Protein AF-A0A7C3K318-F1 (afdb_monomer_lite)

Sequence (137 aa):
MRRVFFVTFVFLILTNAIGCYPVLKEAVERPEEALRERRFFLPK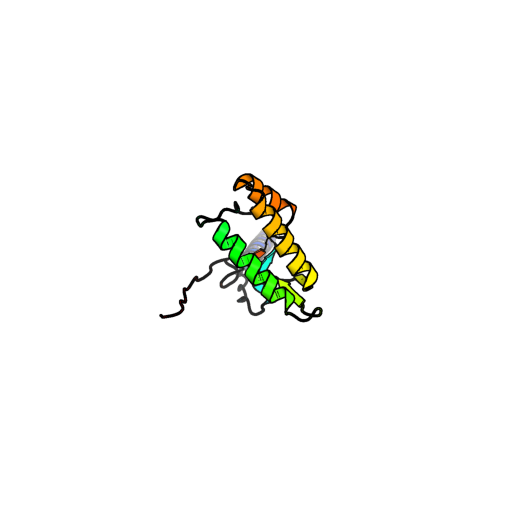FRDDMDTDSLILALRRNLEYLNRLNLQTVFRYGPHEFTLEQVRESQELFLSLLSKGLDSSQLSREVRKKFRVYRATGRGGEGKVLFTGYFEPV

pLDDT: mean 87.46, std 11.99, range [57.66, 98.56]

Radius of gyration: 24.26 Å; chains: 1; bounding box: 50×50×70 Å

Foldseek 3Di:
DVVVVVVVVVVVVVVVVVPPDPDQLDWPPDPLAQKDWDLPPDDQDDDPDDLVVVLVVLVVVLVVLVPDDQQDWDHHRNDIDTSVRVNVVSVVLSVLSVPPDDSNRSSVCCSVPHTDIQGLDTSSPSDHDDDDDDDDD

Structure (mmCIF, N/CA/C/O backbone):
data_AF-A0A7C3K318-F1
#
_entry.id   AF-A0A7C3K318-F1
#
loop_
_atom_site.group_PDB
_atom_site.id
_atom_site.type_symbol
_atom_site.label_atom_id
_atom_site.label_alt_id
_atom_site.label_comp_id
_atom_site.label_asym_id
_atom_site.label_entity_id
_atom_site.label_seq_id
_atom_site.pdbx_PDB_ins_code
_atom_site.Cartn_x
_atom_site.Cartn_y
_atom_site.Cartn_z
_atom_site.occupancy
_atom_site.B_iso_or_equiv
_atom_site.auth_seq_id
_atom_site.auth_comp_id
_atom_site.auth_asym_id
_atom_site.auth_atom_id
_atom_site.pdbx_PDB_model_num
ATOM 1 N N . MET A 1 1 ? 27.926 26.605 -56.419 1.00 59.53 1 MET A N 1
ATOM 2 C CA . MET A 1 1 ? 27.916 26.548 -54.936 1.00 59.53 1 MET A CA 1
ATOM 3 C C . MET A 1 1 ? 26.511 26.562 -54.325 1.00 59.53 1 MET A C 1
ATOM 5 O O . MET A 1 1 ? 26.191 25.642 -53.590 1.00 59.53 1 MET A O 1
ATOM 9 N N . ARG A 1 2 ? 25.627 27.512 -54.664 1.00 67.94 2 ARG A N 1
ATOM 10 C CA . ARG A 1 2 ? 24.292 27.669 -54.038 1.00 67.94 2 ARG A CA 1
ATOM 11 C C . ARG A 1 2 ? 23.311 26.486 -54.218 1.00 67.94 2 ARG A C 1
ATOM 13 O O . ARG A 1 2 ? 22.581 26.165 -53.290 1.00 67.94 2 ARG A O 1
ATOM 20 N N . ARG A 1 3 ? 23.334 25.792 -55.368 1.0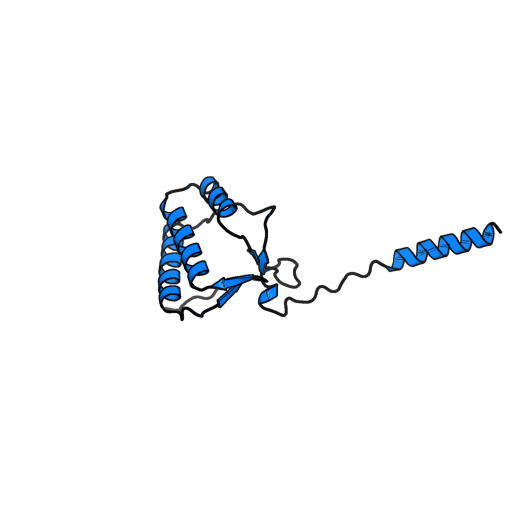0 68.50 3 ARG A N 1
ATOM 21 C CA . ARG A 1 3 ? 22.538 24.561 -55.600 1.00 68.50 3 ARG A CA 1
ATOM 22 C C . ARG A 1 3 ? 23.018 23.367 -54.772 1.00 68.50 3 ARG A C 1
ATOM 24 O O . ARG A 1 3 ? 22.192 22.615 -54.280 1.00 68.50 3 ARG A O 1
ATOM 31 N N . VAL A 1 4 ? 24.332 23.223 -54.597 1.00 71.06 4 VAL A N 1
ATOM 32 C CA . VAL A 1 4 ? 24.919 22.127 -53.809 1.00 71.06 4 VAL A CA 1
ATOM 33 C C . VAL A 1 4 ? 24.535 22.290 -52.340 1.00 71.06 4 VAL A C 1
ATOM 35 O O . VAL A 1 4 ? 24.003 21.359 -51.758 1.00 71.06 4 VAL A O 1
ATOM 38 N N . PHE A 1 5 ? 24.658 23.503 -51.790 1.00 72.19 5 PHE A N 1
ATOM 39 C CA . PHE A 1 5 ? 24.215 23.808 -50.424 1.00 72.19 5 PHE A CA 1
ATOM 40 C C . PHE A 1 5 ? 22.724 23.533 -50.191 1.00 72.19 5 PHE A C 1
ATOM 42 O O . PHE A 1 5 ? 22.359 23.001 -49.148 1.00 72.19 5 PHE A O 1
ATOM 49 N N . PHE A 1 6 ? 21.865 23.858 -51.162 1.00 76.38 6 PHE A N 1
ATOM 50 C CA . PHE A 1 6 ? 20.429 23.599 -51.054 1.00 76.38 6 PHE A CA 1
ATOM 51 C C . PHE A 1 6 ? 20.110 22.098 -51.042 1.00 76.38 6 PHE A C 1
ATOM 53 O O . PHE A 1 6 ? 19.318 21.646 -50.221 1.00 76.38 6 PHE A O 1
ATOM 60 N N . VAL A 1 7 ? 20.769 21.313 -51.900 1.00 78.81 7 VAL A N 1
ATOM 61 C CA . VAL A 1 7 ? 20.594 19.852 -51.941 1.00 78.81 7 VAL A CA 1
ATOM 62 C C . VAL A 1 7 ? 21.085 19.206 -50.644 1.00 78.81 7 VAL A C 1
ATOM 64 O O . VAL A 1 7 ? 20.375 18.381 -50.076 1.00 78.81 7 VAL A O 1
ATOM 67 N N . THR A 1 8 ? 22.241 19.627 -50.121 1.00 78.44 8 THR A N 1
ATOM 68 C CA . THR A 1 8 ? 22.761 19.118 -48.842 1.00 78.44 8 THR A CA 1
ATOM 69 C C . THR A 1 8 ? 21.835 19.461 -47.673 1.00 78.44 8 THR A C 1
ATOM 71 O O . THR A 1 8 ? 21.613 18.624 -46.802 1.00 78.44 8 THR A O 1
ATOM 74 N N . PHE A 1 9 ? 21.244 20.660 -47.668 1.00 79.31 9 PHE A N 1
ATOM 75 C CA . PHE A 1 9 ? 20.306 21.095 -46.630 1.00 79.31 9 PHE A CA 1
ATOM 76 C C . PHE A 1 9 ? 18.985 20.310 -46.663 1.00 79.31 9 PHE A C 1
ATOM 78 O O . PHE A 1 9 ? 18.505 19.865 -45.623 1.00 79.31 9 PHE A O 1
ATOM 85 N N . VAL A 1 10 ? 18.429 20.067 -47.854 1.00 81.44 10 VAL A N 1
ATOM 86 C CA . VAL A 1 10 ? 17.216 19.246 -48.025 1.00 81.44 10 VAL A CA 1
ATOM 87 C C . VAL A 1 10 ? 17.467 17.795 -47.600 1.00 81.44 10 VAL A C 1
ATOM 89 O O . VAL A 1 10 ? 16.625 17.200 -46.929 1.00 81.44 10 VAL A O 1
ATOM 92 N N . PHE A 1 11 ? 18.641 17.243 -47.917 1.00 78.12 11 PHE A N 1
ATOM 93 C CA . PHE A 1 11 ? 19.016 15.889 -47.506 1.00 78.12 11 PHE A CA 1
ATOM 94 C C . PHE A 1 11 ? 19.148 15.764 -45.977 1.00 78.12 11 PHE A C 1
ATOM 96 O O . PHE A 1 11 ? 18.666 14.795 -45.398 1.00 78.12 11 PHE A O 1
ATOM 103 N N . LEU A 1 12 ? 19.711 16.779 -45.310 1.00 75.00 12 LEU A N 1
ATOM 104 C CA . LEU A 1 12 ? 19.810 16.859 -43.845 1.00 75.00 12 LEU A CA 1
ATOM 105 C C . LEU A 1 12 ? 18.444 16.945 -43.143 1.00 75.00 12 LEU A C 1
ATOM 107 O O . LEU A 1 12 ? 18.278 16.403 -42.053 1.00 75.00 12 LEU A O 1
ATOM 111 N N . ILE A 1 13 ? 17.454 17.605 -43.748 1.00 74.50 13 ILE A N 1
ATOM 112 C CA . ILE A 1 13 ? 16.089 17.663 -43.201 1.00 74.50 13 ILE A CA 1
ATOM 113 C C . ILE A 1 13 ? 15.387 16.306 -43.352 1.00 74.50 13 ILE A C 1
ATOM 115 O O . ILE A 1 13 ? 14.741 15.838 -42.414 1.00 74.50 13 ILE A O 1
ATOM 119 N N . LEU A 1 14 ? 15.551 15.646 -44.502 1.00 69.00 14 LEU A N 1
ATOM 120 C CA . LEU A 1 14 ? 14.961 14.331 -44.770 1.00 69.00 14 LEU A CA 1
ATOM 121 C C . LEU A 1 14 ? 15.501 13.239 -43.837 1.00 69.00 14 LEU A C 1
ATOM 123 O O . LEU A 1 14 ? 14.725 12.401 -43.384 1.00 69.00 14 LEU A O 1
ATOM 127 N N . THR A 1 15 ? 16.790 13.262 -43.487 1.00 68.25 15 THR A N 1
ATOM 128 C CA . THR A 1 15 ? 17.367 12.279 -42.553 1.00 68.25 15 THR A CA 1
ATOM 129 C C . THR A 1 15 ? 16.884 12.464 -41.113 1.00 68.25 15 THR A C 1
ATOM 131 O O . THR A 1 15 ? 16.722 11.475 -40.402 1.00 68.25 15 THR A O 1
ATOM 134 N N . ASN A 1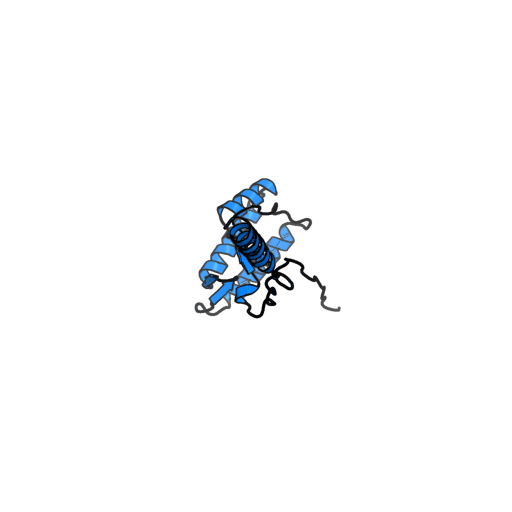 16 ? 16.570 13.694 -40.688 1.00 61.06 16 ASN A N 1
ATOM 135 C CA . ASN A 1 16 ? 16.005 13.959 -39.358 1.00 61.06 16 ASN A CA 1
ATOM 136 C C . ASN A 1 16 ? 14.525 13.541 -39.235 1.00 61.06 16 ASN A C 1
ATOM 138 O O . ASN A 1 16 ? 14.061 13.260 -38.132 1.00 61.06 16 ASN A O 1
ATOM 142 N N . ALA A 1 17 ? 13.786 13.441 -40.345 1.00 61.19 17 ALA A N 1
ATOM 143 C CA . ALA A 1 17 ? 12.376 13.040 -40.340 1.00 61.19 17 ALA A CA 1
ATOM 144 C C . ALA A 1 17 ? 12.152 11.516 -40.217 1.00 61.19 17 ALA A C 1
ATOM 146 O O . ALA A 1 17 ? 11.052 11.086 -39.878 1.00 61.19 17 ALA A O 1
ATOM 147 N N . ILE A 1 18 ? 13.181 10.691 -40.454 1.00 62.81 18 ILE A N 1
ATOM 148 C CA . ILE A 1 18 ? 13.085 9.215 -40.415 1.00 62.81 18 ILE A CA 1
ATOM 149 C C . ILE A 1 18 ? 13.297 8.663 -38.983 1.00 62.81 18 ILE A C 1
ATOM 151 O O . ILE A 1 18 ? 13.051 7.491 -38.714 1.00 62.81 18 ILE A O 1
ATOM 155 N N . GLY A 1 19 ? 13.691 9.512 -38.025 1.00 57.66 19 GLY A N 1
ATOM 156 C CA . GLY A 1 19 ? 13.996 9.118 -36.642 1.00 57.66 19 GLY A CA 1
ATOM 157 C C . GLY A 1 19 ? 12.794 8.843 -35.727 1.00 57.66 19 GLY A C 1
ATOM 158 O O . GLY A 1 19 ? 12.991 8.408 -34.596 1.00 57.66 19 GLY A O 1
ATOM 159 N N . CYS A 1 20 ? 11.556 9.061 -36.178 1.00 62.88 20 CYS A N 1
ATOM 160 C CA . CYS A 1 20 ? 10.352 8.765 -35.392 1.00 62.88 20 CYS A CA 1
ATOM 161 C C . CYS A 1 20 ? 9.830 7.349 -35.679 1.00 62.88 20 CYS A C 1
ATOM 163 O O . CYS A 1 20 ? 8.731 7.176 -36.201 1.00 62.88 20 CYS A O 1
ATOM 165 N N . TYR A 1 21 ? 10.603 6.322 -35.322 1.00 63.53 21 TYR A N 1
ATOM 166 C CA . TYR A 1 21 ? 10.041 4.977 -35.185 1.00 63.53 21 TYR A CA 1
ATOM 167 C C . TYR A 1 21 ? 9.419 4.830 -33.789 1.00 63.53 21 TYR A C 1
ATOM 169 O O . TYR A 1 21 ? 10.093 5.119 -32.796 1.00 63.53 21 TYR A O 1
ATOM 177 N N . PRO A 1 22 ? 8.147 4.400 -33.665 1.00 62.56 22 PRO A N 1
ATOM 178 C CA . PRO A 1 22 ? 7.571 4.117 -32.362 1.00 62.56 22 PRO A CA 1
ATOM 179 C C . PRO A 1 22 ? 8.346 2.957 -31.735 1.00 62.56 22 PRO A C 1
ATOM 181 O O . PRO A 1 22 ? 8.385 1.857 -32.283 1.00 62.56 22 PRO A O 1
ATOM 184 N N . VAL A 1 23 ? 8.974 3.215 -30.587 1.00 65.19 23 VAL A N 1
ATOM 185 C CA . VAL A 1 23 ? 9.578 2.172 -29.752 1.00 65.19 23 VAL A CA 1
ATOM 186 C C . VAL A 1 23 ? 8.506 1.120 -29.480 1.00 65.19 23 VAL A C 1
ATOM 188 O O . VAL A 1 23 ? 7.465 1.436 -28.893 1.00 65.19 23 VAL A O 1
ATOM 191 N N . LEU A 1 24 ? 8.746 -0.117 -29.929 1.00 59.19 24 LEU A N 1
ATOM 192 C CA . LEU A 1 24 ? 7.929 -1.263 -29.546 1.00 59.19 24 LEU A CA 1
ATOM 193 C C . LEU A 1 24 ? 7.959 -1.326 -28.015 1.00 59.19 24 LEU A C 1
ATOM 195 O O . LEU A 1 24 ? 9.017 -1.524 -27.422 1.00 59.19 24 LEU A O 1
ATOM 199 N N . LYS A 1 25 ? 6.820 -1.088 -27.360 1.00 58.47 25 LYS A N 1
ATOM 200 C CA . LYS A 1 25 ? 6.728 -1.280 -25.913 1.00 58.47 25 LYS A CA 1
ATOM 201 C C . LYS A 1 25 ? 6.716 -2.780 -25.665 1.00 58.47 25 LYS A C 1
ATOM 203 O O . LYS A 1 25 ? 5.709 -3.427 -25.952 1.00 58.47 25 LYS A O 1
ATOM 208 N N . GLU A 1 26 ? 7.828 -3.311 -25.167 1.00 60.97 26 GLU A N 1
ATOM 209 C CA . GLU A 1 26 ? 7.880 -4.678 -24.652 1.00 60.97 26 GLU A CA 1
ATOM 210 C C . GLU A 1 26 ? 6.729 -4.902 -23.667 1.00 60.97 26 GLU A C 1
ATOM 212 O O . GLU A 1 26 ? 6.343 -4.017 -22.888 1.00 60.97 26 GLU A O 1
ATOM 217 N N . ALA A 1 27 ? 6.124 -6.085 -23.761 1.00 64.00 27 ALA A N 1
ATOM 218 C CA . ALA A 1 27 ? 5.181 -6.528 -22.755 1.00 64.00 27 ALA A CA 1
ATOM 219 C C . ALA A 1 27 ? 5.912 -6.606 -21.407 1.00 64.00 27 ALA A C 1
ATOM 221 O O . ALA A 1 27 ? 7.112 -6.825 -21.359 1.00 64.00 27 ALA A O 1
ATOM 222 N N . VAL A 1 28 ? 5.188 -6.407 -20.308 1.00 63.81 28 VAL A N 1
ATOM 223 C CA . VAL A 1 28 ? 5.726 -6.666 -18.967 1.00 63.81 28 VAL A CA 1
ATOM 224 C C . VAL A 1 28 ? 6.019 -8.163 -18.897 1.00 63.81 28 VAL A C 1
ATOM 226 O O . VAL A 1 28 ? 5.081 -8.952 -18.791 1.00 63.81 28 VAL A O 1
ATOM 229 N N . GLU A 1 29 ? 7.285 -8.553 -19.017 1.00 69.44 29 GLU A N 1
ATOM 230 C CA . GLU A 1 29 ? 7.677 -9.970 -19.015 1.00 69.44 29 GLU A CA 1
ATOM 231 C C . GLU A 1 29 ? 8.019 -10.450 -17.605 1.00 69.44 29 GLU A C 1
ATOM 233 O O . GLU A 1 29 ? 7.885 -11.633 -17.288 1.00 69.44 29 GLU A O 1
ATOM 238 N N . ARG A 1 30 ? 8.422 -9.522 -16.730 1.00 75.12 30 ARG A N 1
ATOM 239 C CA . ARG A 1 30 ? 8.954 -9.834 -15.404 1.00 75.12 30 ARG A CA 1
ATOM 240 C C . ARG A 1 30 ? 8.102 -9.257 -14.269 1.00 75.12 30 ARG A C 1
ATOM 242 O O . ARG A 1 30 ? 7.598 -8.138 -14.391 1.00 75.12 30 ARG A O 1
ATOM 249 N N . PRO A 1 31 ? 7.992 -9.944 -13.114 1.00 74.56 31 PRO A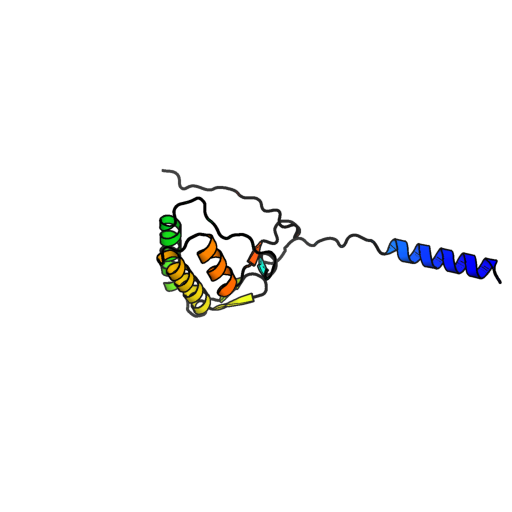 N 1
ATOM 250 C CA . PRO A 1 31 ? 7.285 -9.417 -11.941 1.00 74.56 31 PRO A CA 1
ATOM 251 C C . PRO A 1 31 ? 7.797 -8.041 -11.482 1.00 74.56 31 PRO A C 1
ATOM 253 O O . PRO A 1 31 ? 7.009 -7.187 -11.074 1.00 74.56 31 PRO A O 1
ATOM 256 N N . GLU A 1 32 ? 9.104 -7.795 -11.625 1.00 80.19 32 GLU A N 1
ATOM 257 C CA . GLU A 1 32 ? 9.768 -6.510 -11.343 1.00 80.19 32 GLU A CA 1
ATOM 258 C C . GLU A 1 32 ? 9.168 -5.324 -12.118 1.00 80.19 32 GLU A C 1
ATOM 260 O O . GLU A 1 32 ? 9.249 -4.171 -11.697 1.00 80.19 32 GLU A O 1
ATOM 265 N N . GLU A 1 33 ? 8.586 -5.586 -13.283 1.00 83.81 33 GLU A N 1
ATOM 266 C CA . GLU A 1 33 ? 8.073 -4.567 -14.195 1.00 83.81 33 GLU A CA 1
ATOM 267 C C . GLU A 1 33 ? 6.566 -4.343 -14.017 1.00 83.81 33 GLU A C 1
ATOM 269 O O . GLU A 1 33 ? 5.999 -3.407 -14.592 1.00 83.81 33 GLU A O 1
ATOM 274 N N . ALA A 1 34 ? 5.901 -5.171 -13.202 1.00 87.12 34 ALA A N 1
ATOM 275 C CA . ALA A 1 34 ? 4.459 -5.115 -12.979 1.00 87.12 34 ALA A CA 1
ATOM 276 C C . ALA A 1 34 ? 4.024 -3.855 -12.214 1.00 87.12 34 ALA A C 1
ATOM 278 O O . ALA A 1 34 ? 2.897 -3.379 -12.375 1.00 87.12 34 ALA A O 1
ATOM 279 N N . LEU A 1 35 ? 4.919 -3.284 -11.404 1.00 91.88 35 LEU A N 1
ATOM 280 C CA . LEU A 1 35 ? 4.663 -2.100 -10.591 1.00 91.88 35 LEU A CA 1
ATOM 281 C C . LEU A 1 35 ? 5.715 -1.021 -10.852 1.00 91.88 35 LEU A C 1
ATOM 283 O O . LEU A 1 35 ? 6.912 -1.283 -10.895 1.00 91.88 35 LEU A O 1
ATOM 287 N N . ARG A 1 36 ? 5.268 0.232 -10.961 1.00 91.81 36 ARG A N 1
ATOM 288 C CA . ARG A 1 36 ? 6.147 1.410 -11.007 1.00 91.81 36 ARG A CA 1
ATOM 289 C C . ARG A 1 36 ? 5.798 2.368 -9.883 1.00 91.81 36 ARG A C 1
ATOM 291 O O . ARG A 1 36 ? 4.632 2.737 -9.731 1.00 91.81 36 ARG A O 1
ATOM 298 N N . GLU A 1 37 ? 6.802 2.797 -9.125 1.00 94.75 37 GLU A N 1
ATOM 299 C CA . GLU A 1 37 ? 6.612 3.810 -8.085 1.00 94.75 37 GLU A CA 1
ATOM 300 C C . GLU A 1 37 ? 6.107 5.124 -8.708 1.00 94.75 37 GLU A C 1
ATOM 302 O O . GLU A 1 37 ? 6.563 5.573 -9.765 1.00 94.75 37 GLU A O 1
ATOM 307 N N . ARG A 1 38 ? 5.140 5.753 -8.045 1.00 94.38 38 ARG A N 1
ATOM 308 C CA . ARG A 1 38 ? 4.607 7.073 -8.360 1.00 94.38 38 ARG A CA 1
ATOM 309 C C . ARG A 1 38 ? 4.846 7.990 -7.171 1.00 94.38 38 ARG A C 1
ATOM 311 O O . ARG A 1 38 ? 4.470 7.678 -6.048 1.00 94.38 38 ARG A O 1
ATOM 318 N N . ARG A 1 39 ? 5.436 9.151 -7.448 1.00 92.62 39 ARG A N 1
ATOM 319 C CA . ARG A 1 39 ? 5.677 10.211 -6.453 1.00 92.62 39 ARG A CA 1
ATOM 320 C C . ARG A 1 39 ? 4.789 11.436 -6.651 1.00 92.62 39 ARG A C 1
ATOM 322 O O . ARG A 1 39 ? 4.521 12.165 -5.707 1.00 92.62 39 ARG A O 1
ATOM 329 N N . PHE A 1 40 ? 4.311 11.642 -7.875 1.00 91.75 40 PHE A N 1
ATOM 330 C CA . PHE A 1 40 ? 3.535 12.811 -8.279 1.00 91.75 40 PHE A CA 1
ATOM 331 C C . PHE A 1 40 ? 2.210 12.388 -8.906 1.00 91.75 40 PHE A C 1
ATOM 333 O O . PHE A 1 40 ? 2.076 11.250 -9.361 1.00 91.75 40 PHE A O 1
ATOM 340 N N . PHE A 1 41 ? 1.254 13.321 -8.942 1.00 89.81 41 PHE A N 1
ATOM 341 C CA . PHE A 1 41 ? -0.086 13.114 -9.509 1.00 89.81 41 PHE A CA 1
ATOM 342 C C . PHE A 1 41 ? -0.782 11.873 -8.935 1.00 89.81 41 PHE A C 1
ATOM 344 O O . PHE A 1 41 ? -1.379 11.070 -9.650 1.00 89.81 41 PHE A O 1
ATOM 351 N N . LEU A 1 42 ? -0.656 11.703 -7.618 1.00 92.81 42 LEU A N 1
ATOM 352 C CA . LEU A 1 42 ? -1.270 10.598 -6.898 1.00 92.81 42 LEU A CA 1
ATOM 353 C C . LEU A 1 42 ? -2.793 10.772 -6.851 1.00 92.81 42 LEU A C 1
ATOM 355 O O . LEU A 1 42 ? -3.267 11.904 -6.683 1.00 92.81 42 LEU A O 1
ATOM 359 N N . PRO A 1 43 ? -3.566 9.675 -6.944 1.00 91.19 43 PRO A N 1
ATOM 360 C CA . PRO A 1 43 ? -5.015 9.747 -6.832 1.00 91.19 43 PRO A CA 1
ATOM 361 C C . PRO A 1 43 ? -5.434 10.233 -5.437 1.00 91.19 43 PRO A C 1
ATOM 363 O O . PRO A 1 43 ? -4.622 10.385 -4.512 1.00 91.19 43 PRO A O 1
ATOM 366 N N . LYS A 1 44 ? -6.727 10.512 -5.277 1.00 90.69 44 LYS A N 1
ATOM 367 C CA . LYS A 1 44 ? -7.329 10.579 -3.943 1.00 90.69 44 LYS A CA 1
ATOM 368 C C . LYS A 1 44 ? -7.503 9.143 -3.448 1.00 90.69 44 LYS A C 1
ATOM 370 O O . LYS A 1 44 ? -7.985 8.305 -4.202 1.00 90.69 44 LYS A O 1
ATOM 375 N N . PHE A 1 45 ? -7.097 8.876 -2.215 1.00 92.00 45 PHE A N 1
ATOM 376 C CA . PHE A 1 45 ? -7.267 7.574 -1.582 1.00 92.00 45 PHE A CA 1
ATOM 377 C C . PHE A 1 45 ? -8.605 7.579 -0.851 1.00 92.00 45 PHE A C 1
ATOM 379 O O . PHE A 1 45 ? -8.756 8.231 0.183 1.00 92.00 45 PHE A O 1
ATOM 386 N N . ARG A 1 46 ? -9.587 6.913 -1.452 1.00 88.94 46 ARG A N 1
ATOM 387 C CA . ARG A 1 46 ? -10.936 6.737 -0.928 1.00 88.94 46 ARG A CA 1
ATOM 388 C C . ARG A 1 46 ? -11.441 5.373 -1.379 1.00 88.94 46 ARG A C 1
ATOM 390 O O . ARG A 1 46 ? -11.206 5.001 -2.524 1.00 88.94 46 ARG A O 1
ATOM 397 N N . ASP A 1 47 ? -12.144 4.713 -0.477 1.00 85.06 47 ASP A N 1
ATOM 398 C CA . ASP A 1 47 ? -12.920 3.508 -0.735 1.00 85.06 47 ASP A CA 1
ATOM 399 C C . ASP A 1 47 ? -14.415 3.869 -0.693 1.00 85.06 47 ASP A C 1
ATOM 401 O O . ASP A 1 47 ? -14.803 4.844 -0.030 1.00 85.06 47 ASP A O 1
ATOM 405 N N . ASP A 1 48 ? -15.234 3.168 -1.465 1.00 88.56 48 ASP A N 1
ATOM 406 C CA . ASP A 1 48 ? -16.692 3.271 -1.432 1.00 88.56 48 ASP A CA 1
ATOM 407 C C . ASP A 1 48 ? -17.343 2.208 -0.531 1.00 88.56 48 ASP A C 1
ATOM 409 O O . ASP A 1 48 ? -18.517 2.360 -0.189 1.00 88.56 48 ASP A O 1
ATOM 413 N N . MET A 1 49 ? -16.581 1.206 -0.080 1.00 89.06 49 MET A N 1
ATOM 414 C CA . MET A 1 49 ? -16.976 0.243 0.950 1.00 89.06 49 MET A CA 1
ATOM 415 C C . MET A 1 49 ? -16.756 0.770 2.379 1.00 89.06 49 MET A C 1
ATOM 417 O O . MET A 1 49 ? -16.151 1.822 2.608 1.00 89.06 49 MET A O 1
ATOM 421 N N . ASP A 1 50 ? -17.265 0.030 3.369 1.00 89.50 50 ASP A N 1
ATOM 422 C CA . ASP A 1 50 ? -17.038 0.325 4.780 1.00 89.50 50 ASP A CA 1
ATOM 423 C C . ASP A 1 50 ? -15.576 0.075 5.189 1.00 89.50 50 ASP A C 1
ATOM 425 O O . ASP A 1 50 ? -14.933 -0.893 4.776 1.00 89.50 50 ASP A O 1
ATOM 429 N N . THR A 1 51 ? -15.049 0.947 6.049 1.00 91.69 51 THR A N 1
ATOM 430 C CA . THR A 1 51 ? -13.669 0.852 6.544 1.00 91.69 51 THR A CA 1
ATOM 431 C C . THR A 1 51 ? -13.418 -0.425 7.357 1.00 91.69 51 THR A C 1
ATOM 433 O O . THR A 1 51 ? -12.284 -0.910 7.393 1.00 91.69 51 THR A O 1
ATOM 436 N N . ASP A 1 52 ? -14.446 -0.983 8.002 1.00 93.56 52 ASP A N 1
ATOM 437 C CA . ASP A 1 52 ? -14.313 -2.147 8.883 1.00 93.56 52 ASP A CA 1
ATOM 438 C C . ASP A 1 52 ? -13.920 -3.406 8.099 1.00 93.56 52 ASP A C 1
ATOM 440 O O . ASP A 1 52 ? -13.066 -4.178 8.548 1.00 93.56 52 ASP A O 1
ATOM 444 N N . SER A 1 53 ? -14.451 -3.572 6.886 1.00 93.94 53 SER A N 1
ATOM 445 C CA . SER A 1 53 ? -14.085 -4.644 5.960 1.00 93.94 53 SER A CA 1
ATOM 446 C C . SER A 1 53 ? -12.598 -4.590 5.575 1.00 93.94 53 SER A C 1
ATOM 448 O O . SER A 1 53 ? -11.902 -5.611 5.622 1.00 93.94 53 SER A O 1
ATOM 450 N N . LEU A 1 54 ? -12.065 -3.395 5.292 1.00 94.44 54 LEU A N 1
ATOM 451 C CA . LEU A 1 54 ? -10.647 -3.188 4.987 1.00 94.44 54 LEU A CA 1
ATOM 452 C C . LEU A 1 54 ? -9.761 -3.427 6.218 1.00 94.44 54 LEU A C 1
ATOM 454 O O . LEU A 1 54 ? -8.702 -4.052 6.112 1.00 94.44 54 LEU A O 1
ATOM 458 N N . ILE A 1 55 ? -10.199 -2.985 7.399 1.00 96.31 55 ILE A N 1
ATOM 459 C CA . ILE A 1 55 ? -9.526 -3.273 8.672 1.00 96.31 55 ILE A CA 1
ATOM 460 C C . ILE A 1 55 ? -9.448 -4.787 8.910 1.00 96.31 55 ILE A C 1
ATOM 462 O O . ILE A 1 55 ? -8.386 -5.297 9.277 1.00 96.31 55 ILE A O 1
ATOM 466 N N . LEU A 1 56 ? -10.539 -5.520 8.676 1.00 96.62 56 LEU A N 1
ATOM 467 C CA . LEU A 1 56 ? -10.572 -6.975 8.809 1.00 96.62 56 LEU A CA 1
ATOM 468 C C . LEU A 1 56 ? -9.606 -7.653 7.827 1.00 96.62 56 LEU A C 1
ATOM 470 O O . LEU A 1 56 ? -8.857 -8.548 8.228 1.00 96.62 56 LEU A O 1
ATOM 474 N N . ALA A 1 57 ? -9.578 -7.209 6.568 1.00 96.19 57 ALA A N 1
ATOM 475 C CA . ALA A 1 57 ? -8.647 -7.717 5.563 1.00 96.19 57 ALA A CA 1
ATOM 476 C C . ALA A 1 57 ? -7.180 -7.501 5.977 1.00 96.19 57 ALA A C 1
ATOM 478 O O . ALA A 1 57 ? -6.373 -8.428 5.883 1.00 96.19 57 ALA A O 1
ATOM 479 N N . LEU A 1 58 ? -6.838 -6.320 6.506 1.00 97.19 58 LEU A N 1
ATOM 480 C CA . LEU A 1 58 ? -5.491 -6.025 7.008 1.00 97.19 58 LEU A CA 1
ATOM 481 C C . LEU A 1 58 ? -5.101 -6.907 8.196 1.00 97.19 58 LEU A C 1
ATOM 483 O O . LEU A 1 58 ? -3.984 -7.415 8.228 1.00 97.19 58 LEU A O 1
ATOM 487 N N . ARG A 1 59 ? -6.008 -7.140 9.154 1.00 98.31 59 ARG A N 1
ATOM 488 C CA . ARG A 1 59 ? -5.736 -8.022 10.305 1.00 98.31 59 ARG A CA 1
ATOM 489 C C . ARG A 1 59 ? -5.451 -9.457 9.866 1.00 98.31 59 ARG A C 1
ATOM 491 O O . ARG A 1 59 ? -4.463 -10.038 10.305 1.00 98.31 59 ARG A O 1
ATOM 498 N N . ARG A 1 60 ? -6.256 -9.996 8.945 1.00 98.31 60 ARG A N 1
ATOM 499 C CA . ARG A 1 60 ? -6.027 -11.329 8.357 1.00 98.31 60 ARG A CA 1
ATOM 500 C C . ARG A 1 60 ? -4.702 -11.401 7.599 1.00 98.31 60 ARG A C 1
ATOM 502 O O . ARG A 1 60 ? -3.999 -12.405 7.681 1.00 98.31 60 ARG A O 1
ATOM 509 N N . ASN A 1 61 ? -4.335 -10.334 6.888 1.00 98.00 61 ASN A N 1
ATOM 510 C CA . ASN A 1 61 ? -3.056 -10.280 6.188 1.00 98.00 61 ASN A CA 1
ATOM 511 C C . ASN A 1 61 ? -1.872 -10.248 7.168 1.00 98.00 61 ASN A C 1
ATOM 513 O O . ASN A 1 61 ? -0.903 -10.974 6.975 1.00 98.00 61 ASN A O 1
ATOM 517 N N . LEU A 1 62 ? -1.977 -9.504 8.273 1.00 98.50 62 LEU A N 1
ATOM 518 C CA . LEU A 1 62 ? -0.974 -9.525 9.342 1.00 98.50 62 LEU A CA 1
ATOM 519 C C . LEU A 1 62 ? -0.825 -10.919 9.968 1.00 98.50 62 LEU A C 1
ATOM 521 O O . LEU A 1 62 ? 0.298 -11.363 10.190 1.00 98.50 62 LEU A O 1
ATOM 525 N N . GLU A 1 63 ? -1.922 -11.649 10.197 1.00 98.50 63 GLU A N 1
ATOM 526 C CA . GLU A 1 63 ? -1.855 -13.047 10.652 1.00 98.50 63 GLU A CA 1
ATOM 527 C C . GLU A 1 63 ? -1.103 -13.948 9.668 1.00 98.50 63 GLU A C 1
ATOM 529 O O . GLU A 1 63 ? -0.313 -14.790 10.093 1.00 98.50 63 GLU A O 1
ATOM 534 N N . TYR A 1 64 ? -1.329 -13.773 8.364 1.00 98.06 64 TYR A N 1
ATOM 535 C CA . TYR A 1 64 ? -0.583 -14.481 7.327 1.00 98.06 64 TYR A CA 1
ATOM 536 C C . TYR A 1 64 ? 0.907 -14.124 7.365 1.00 98.06 64 TYR A C 1
ATOM 538 O O . TYR A 1 64 ? 1.744 -15.023 7.447 1.00 98.06 64 TYR A O 1
ATOM 546 N N . LEU A 1 65 ? 1.246 -12.831 7.383 1.00 97.94 65 LEU A N 1
ATOM 547 C CA . LEU A 1 65 ? 2.633 -12.364 7.437 1.00 97.94 65 LEU A CA 1
ATOM 548 C C . LEU A 1 65 ? 3.369 -12.885 8.680 1.00 97.94 65 LEU A C 1
ATOM 550 O O . LEU A 1 65 ? 4.542 -13.237 8.593 1.00 97.94 65 LEU A O 1
ATOM 554 N N . ASN A 1 66 ? 2.681 -13.006 9.818 1.00 97.25 66 ASN A N 1
ATOM 555 C CA . ASN A 1 66 ? 3.245 -13.546 11.058 1.00 97.25 66 ASN A CA 1
ATOM 556 C C . ASN A 1 66 ? 3.640 -15.029 10.971 1.00 97.25 66 ASN A C 1
ATOM 558 O O . ASN A 1 66 ? 4.412 -15.495 11.806 1.00 97.25 66 ASN A O 1
ATOM 562 N N . ARG A 1 67 ? 3.121 -15.774 9.988 1.00 97.75 67 ARG A N 1
ATOM 563 C CA . ARG A 1 67 ? 3.437 -17.197 9.769 1.00 97.75 67 ARG A CA 1
ATOM 564 C C . ARG A 1 67 ? 4.581 -17.409 8.776 1.00 97.75 67 ARG A C 1
ATOM 566 O O . ARG A 1 67 ? 5.032 -18.539 8.609 1.00 97.75 67 ARG A O 1
ATOM 573 N N . LEU A 1 68 ? 5.024 -16.357 8.088 1.00 97.94 68 LEU A N 1
ATOM 574 C CA . LEU A 1 68 ? 6.078 -16.453 7.083 1.00 97.94 68 LEU A CA 1
ATOM 575 C C . LEU A 1 68 ? 7.469 -16.538 7.717 1.00 97.94 68 LEU A C 1
ATOM 577 O O . LEU A 1 68 ? 7.704 -16.107 8.844 1.00 97.94 68 LEU A O 1
ATOM 581 N N . ASN A 1 69 ? 8.421 -17.070 6.950 1.00 96.69 69 ASN A N 1
ATOM 582 C CA . ASN A 1 69 ? 9.829 -17.087 7.334 1.00 96.69 69 ASN A CA 1
ATOM 583 C C . ASN A 1 69 ? 10.378 -15.647 7.378 1.00 96.69 69 ASN A C 1
ATOM 585 O O . ASN A 1 69 ? 10.140 -14.879 6.448 1.00 96.69 69 ASN A O 1
ATOM 589 N N . LEU A 1 70 ? 11.159 -15.293 8.404 1.00 94.56 70 LEU A N 1
ATOM 590 C CA . LEU A 1 70 ? 11.783 -13.967 8.548 1.00 94.56 70 LEU A CA 1
ATOM 591 C C . LEU A 1 70 ? 12.663 -13.559 7.354 1.00 94.56 70 LEU A C 1
ATOM 593 O O . LEU A 1 70 ? 12.791 -12.374 7.068 1.00 94.56 70 LEU A O 1
ATOM 597 N N . GLN A 1 71 ? 13.225 -14.528 6.629 1.00 96.06 71 GLN A N 1
ATOM 598 C CA . GLN A 1 71 ? 14.030 -14.307 5.421 1.00 96.06 71 GLN A CA 1
ATOM 599 C C . GLN A 1 71 ? 13.176 -14.068 4.160 1.00 96.06 71 GLN A C 1
ATOM 601 O O . GLN A 1 71 ? 13.717 -13.935 3.065 1.00 96.06 71 GLN A O 1
ATOM 606 N N . THR A 1 72 ? 11.843 -14.038 4.278 1.00 97.56 72 THR A N 1
ATOM 607 C CA . THR A 1 72 ? 10.953 -13.773 3.140 1.00 97.56 72 THR A CA 1
ATOM 608 C C . THR A 1 72 ? 11.162 -12.349 2.635 1.00 97.56 72 THR A C 1
ATOM 610 O O . THR A 1 72 ? 11.069 -11.383 3.397 1.00 97.56 72 THR A O 1
ATOM 613 N N . VAL A 1 73 ? 11.395 -12.227 1.328 1.00 96.38 73 VAL A N 1
ATOM 614 C CA . VAL A 1 73 ? 11.549 -10.952 0.624 1.00 96.38 73 VAL A CA 1
ATOM 615 C C . VAL A 1 73 ? 10.339 -10.725 -0.272 1.00 96.38 73 VAL A C 1
ATOM 617 O O . VAL A 1 73 ? 9.942 -11.598 -1.042 1.00 96.38 73 VAL A O 1
ATOM 620 N N . PHE A 1 74 ? 9.766 -9.529 -0.183 1.00 95.12 74 PHE A N 1
ATOM 621 C CA . PHE A 1 74 ? 8.684 -9.068 -1.041 1.00 95.12 74 PHE A CA 1
ATOM 622 C C . PHE A 1 74 ? 9.238 -8.135 -2.102 1.00 95.12 74 PHE A C 1
ATOM 624 O O . PHE A 1 74 ? 9.994 -7.215 -1.797 1.00 95.12 74 PHE A O 1
ATOM 631 N N . ARG A 1 75 ? 8.815 -8.333 -3.347 1.00 94.19 75 ARG A N 1
ATOM 632 C CA . ARG A 1 75 ? 9.248 -7.509 -4.468 1.00 94.19 75 ARG A CA 1
ATOM 633 C C . ARG A 1 75 ? 8.081 -6.689 -5.000 1.00 94.19 75 ARG A C 1
ATOM 635 O O . ARG A 1 75 ? 7.103 -7.238 -5.502 1.00 94.19 75 ARG A O 1
ATOM 642 N N . TYR A 1 76 ? 8.192 -5.368 -4.892 1.00 93.50 76 TYR A N 1
ATOM 643 C CA . TYR A 1 76 ? 7.210 -4.416 -5.403 1.00 93.50 76 TYR A CA 1
ATOM 644 C C . TYR A 1 76 ? 7.850 -3.563 -6.492 1.00 93.50 76 TYR A C 1
ATOM 646 O O . TYR A 1 76 ? 8.479 -2.531 -6.237 1.00 93.50 76 TYR A O 1
ATOM 654 N N . GLY A 1 77 ? 7.683 -4.010 -7.733 1.00 91.38 77 GLY A N 1
ATOM 655 C CA . GLY A 1 77 ? 8.337 -3.384 -8.871 1.00 91.38 77 GLY A CA 1
ATOM 656 C C . GLY A 1 77 ? 9.859 -3.571 -8.785 1.00 91.38 77 GLY A C 1
ATOM 657 O O . GLY A 1 77 ? 10.307 -4.684 -8.512 1.00 91.38 77 GLY A O 1
ATOM 658 N N . PRO A 1 78 ? 10.667 -2.506 -8.938 1.00 91.19 78 PRO A N 1
ATOM 659 C CA . PRO A 1 78 ? 12.124 -2.602 -8.846 1.00 91.19 78 PRO A CA 1
ATOM 660 C C . PRO A 1 78 ? 12.653 -2.667 -7.402 1.00 91.19 78 PRO A C 1
ATOM 662 O O . PRO A 1 78 ? 13.864 -2.723 -7.208 1.00 91.19 78 PRO A O 1
ATOM 665 N N . HIS A 1 79 ? 11.783 -2.587 -6.389 1.00 94.81 79 HIS A N 1
ATOM 666 C CA . HIS A 1 79 ? 12.189 -2.516 -4.986 1.00 94.81 79 HIS A CA 1
ATOM 667 C C . HIS A 1 79 ? 11.902 -3.820 -4.248 1.00 94.81 79 HIS A C 1
ATOM 669 O O . HIS A 1 79 ? 10.853 -4.441 -4.436 1.00 94.81 79 HIS A O 1
ATOM 675 N N . GLU A 1 80 ? 12.813 -4.180 -3.352 1.00 95.88 80 GLU A N 1
ATOM 676 C CA . GLU A 1 80 ? 12.675 -5.303 -2.434 1.00 95.88 80 GLU A CA 1
ATOM 677 C C . GLU A 1 80 ? 12.463 -4.801 -1.008 1.00 95.88 80 GLU A C 1
ATOM 679 O O . GLU A 1 80 ? 13.031 -3.784 -0.604 1.00 95.88 80 GLU A O 1
ATOM 684 N N . PHE A 1 81 ? 11.630 -5.518 -0.260 1.00 97.06 81 PHE A N 1
ATOM 685 C CA . PHE A 1 81 ? 11.293 -5.227 1.125 1.00 97.06 81 PHE A CA 1
ATOM 686 C C . PHE A 1 81 ? 11.357 -6.503 1.952 1.00 97.06 81 PHE A C 1
ATOM 688 O O . PHE A 1 81 ? 10.927 -7.570 1.505 1.00 97.06 81 PHE A O 1
ATOM 695 N N . THR A 1 82 ? 11.864 -6.393 3.174 1.00 98.06 82 THR A N 1
ATOM 696 C CA . THR A 1 82 ? 11.849 -7.505 4.128 1.00 98.06 82 THR A CA 1
ATOM 697 C C . THR A 1 82 ? 10.428 -7.764 4.627 1.00 98.06 82 THR A C 1
ATOM 699 O O . THR A 1 82 ? 9.567 -6.879 4.589 1.00 98.06 82 THR A O 1
ATOM 702 N N . LEU A 1 83 ? 10.178 -8.969 5.145 1.00 98.31 83 LEU A N 1
ATOM 703 C CA . LEU A 1 83 ? 8.927 -9.287 5.836 1.00 98.31 83 LEU A CA 1
ATOM 704 C C . LEU A 1 83 ? 8.581 -8.250 6.918 1.00 98.31 83 LEU A C 1
ATOM 706 O O . LEU A 1 83 ? 7.431 -7.825 7.013 1.00 98.31 83 LEU A O 1
ATOM 710 N N . GLU A 1 84 ? 9.571 -7.828 7.705 1.00 98.19 84 GLU A N 1
ATOM 711 C CA . GLU A 1 84 ? 9.398 -6.838 8.772 1.00 98.19 84 GLU A CA 1
ATOM 712 C C . GLU A 1 84 ? 8.928 -5.487 8.221 1.00 98.19 84 GLU A C 1
ATOM 714 O O . GLU A 1 84 ? 7.906 -4.975 8.666 1.00 98.19 84 GLU A O 1
ATOM 719 N N . GLN A 1 85 ? 9.561 -4.971 7.163 1.00 98.19 85 GLN A N 1
ATOM 720 C CA . GLN A 1 85 ? 9.148 -3.712 6.530 1.00 98.19 85 GLN A CA 1
ATOM 721 C C . GLN A 1 85 ? 7.712 -3.767 5.988 1.00 98.19 85 GLN A C 1
ATOM 723 O O . GLN A 1 85 ? 6.969 -2.786 6.069 1.00 98.19 85 GLN A O 1
ATOM 728 N N . VAL A 1 86 ? 7.299 -4.909 5.425 1.00 98.25 86 VAL A N 1
ATOM 729 C CA . VAL A 1 86 ? 5.923 -5.091 4.935 1.00 98.25 86 VAL A CA 1
ATOM 730 C C . VAL A 1 86 ? 4.931 -5.132 6.095 1.00 98.25 86 VAL A C 1
ATOM 732 O O . VAL A 1 86 ? 3.877 -4.498 6.012 1.00 98.25 86 VAL A O 1
ATOM 735 N N . ARG A 1 87 ? 5.271 -5.826 7.185 1.00 98.31 87 ARG A N 1
ATOM 736 C CA . ARG A 1 87 ? 4.453 -5.868 8.402 1.00 98.31 87 ARG A CA 1
ATOM 737 C C . ARG A 1 87 ? 4.292 -4.488 9.028 1.00 98.31 87 ARG A C 1
ATOM 739 O O . ARG A 1 87 ? 3.159 -4.058 9.221 1.00 98.31 87 ARG A O 1
ATOM 746 N N . GLU A 1 88 ? 5.387 -3.765 9.248 1.00 98.31 88 GLU A N 1
ATOM 747 C CA . GLU A 1 88 ? 5.367 -2.400 9.789 1.00 98.31 88 GLU A CA 1
ATOM 748 C C . GLU A 1 88 ? 4.516 -1.462 8.923 1.00 98.31 88 GLU A C 1
ATOM 750 O O . GLU A 1 88 ? 3.739 -0.652 9.433 1.00 98.31 88 GLU A O 1
ATOM 755 N N . SER A 1 89 ? 4.607 -1.596 7.594 1.00 98.31 89 SER A N 1
ATOM 756 C CA . SER A 1 89 ? 3.780 -0.822 6.667 1.00 98.31 89 SER A CA 1
ATOM 757 C C . SER A 1 89 ? 2.284 -1.116 6.845 1.00 98.31 89 SER A C 1
ATOM 759 O O . SER A 1 89 ? 1.476 -0.183 6.889 1.00 98.31 89 SER A O 1
ATOM 761 N N . GLN A 1 90 ? 1.901 -2.388 7.004 1.00 98.00 90 GLN A N 1
ATOM 762 C CA . GLN A 1 90 ? 0.507 -2.779 7.242 1.00 98.00 90 GLN A CA 1
ATOM 763 C C . GLN A 1 90 ? -0.003 -2.358 8.623 1.00 98.00 90 GLN A C 1
ATOM 765 O O . GLN A 1 90 ? -1.125 -1.862 8.724 1.00 98.00 90 GLN A O 1
ATOM 770 N N . GLU A 1 91 ? 0.812 -2.488 9.669 1.00 98.50 91 GLU A N 1
ATOM 771 C CA . GLU A 1 91 ? 0.484 -2.038 11.027 1.00 98.50 91 GLU A CA 1
ATOM 772 C C . GLU A 1 91 ? 0.283 -0.517 11.074 1.00 98.50 91 GLU A C 1
ATOM 774 O O . GLU A 1 91 ? -0.693 -0.025 11.651 1.00 98.50 91 GLU A O 1
ATOM 779 N N . LEU A 1 92 ? 1.145 0.243 10.390 1.00 98.56 92 LEU A N 1
ATOM 780 C CA . LEU A 1 92 ? 0.994 1.688 10.253 1.00 98.56 92 LEU A CA 1
ATOM 781 C C . LEU A 1 92 ? -0.300 2.051 9.517 1.00 98.56 92 LEU A C 1
ATOM 783 O O . LEU A 1 92 ? -1.004 2.972 9.937 1.00 98.56 92 LEU A O 1
ATOM 787 N N . PHE A 1 93 ? -0.629 1.347 8.432 1.00 97.69 93 PHE A N 1
ATOM 788 C CA . PHE A 1 93 ? -1.853 1.617 7.679 1.00 97.69 93 PHE A CA 1
ATOM 789 C C . PHE A 1 93 ? -3.105 1.292 8.503 1.00 97.69 93 PHE A C 1
ATOM 791 O O . PHE A 1 93 ? -4.011 2.120 8.597 1.00 97.69 93 PHE A O 1
ATOM 798 N N . LEU A 1 94 ? -3.105 0.157 9.205 1.00 97.62 94 LEU A N 1
ATOM 799 C CA . LEU A 1 94 ? -4.156 -0.231 10.144 1.00 97.62 94 LEU A CA 1
ATOM 800 C C . LEU A 1 94 ? -4.342 0.808 11.265 1.00 97.62 94 LEU A C 1
ATOM 802 O O . LEU A 1 94 ? -5.474 1.177 11.595 1.00 97.62 94 LEU A O 1
ATOM 806 N N . SER A 1 95 ? -3.243 1.332 11.818 1.00 97.56 95 SER A N 1
ATOM 807 C CA . SER A 1 95 ? -3.275 2.413 12.811 1.00 97.56 95 SER A CA 1
ATOM 808 C C . SER A 1 95 ? -3.907 3.691 12.255 1.00 97.56 95 SER A C 1
ATOM 810 O O . SER A 1 95 ? -4.647 4.364 12.968 1.00 97.56 95 SER A O 1
ATOM 812 N N . LEU A 1 96 ? -3.642 4.046 10.993 1.00 96.62 96 LEU A N 1
ATOM 813 C CA . LEU A 1 96 ? -4.245 5.222 10.360 1.00 96.62 96 LEU A CA 1
ATOM 814 C C . LEU A 1 96 ? -5.752 5.060 10.146 1.00 96.62 96 LEU A C 1
ATOM 816 O O . LEU A 1 96 ? -6.494 5.997 10.435 1.00 96.62 96 LEU A O 1
ATOM 820 N N . LEU A 1 97 ? -6.204 3.888 9.693 1.00 94.81 97 LEU A N 1
ATOM 821 C CA . LEU A 1 97 ? -7.632 3.607 9.504 1.00 94.81 97 LEU A CA 1
ATOM 822 C C . LEU A 1 97 ? -8.400 3.623 10.833 1.00 94.81 97 LEU A C 1
ATOM 824 O O . LEU A 1 97 ? -9.513 4.135 10.900 1.00 94.81 97 LEU A O 1
ATOM 828 N N . SER A 1 98 ? -7.769 3.165 11.916 1.00 93.75 98 SER A N 1
ATOM 829 C CA . SER A 1 98 ? -8.382 3.123 13.253 1.00 93.75 98 SER A CA 1
ATOM 830 C C . SER A 1 98 ? -8.531 4.501 13.923 1.00 93.75 98 SER A C 1
ATOM 832 O O . SER A 1 98 ? -9.112 4.598 14.999 1.00 93.75 98 SER A O 1
ATOM 834 N N . LYS A 1 99 ? -8.005 5.581 13.323 1.00 93.88 99 LYS A N 1
ATOM 835 C CA . LYS A 1 99 ? -8.060 6.949 13.882 1.00 93.88 99 LYS A CA 1
ATOM 836 C C . LYS A 1 99 ? -9.322 7.730 13.512 1.00 93.88 99 LYS A C 1
ATOM 838 O O . LYS A 1 99 ? -9.438 8.881 13.923 1.00 93.88 99 LYS A O 1
ATOM 843 N N . GLY A 1 100 ? -10.230 7.154 12.719 1.00 89.25 100 GLY A N 1
ATOM 844 C CA . GLY A 1 100 ? -11.441 7.851 12.267 1.00 89.25 100 GLY A CA 1
ATOM 845 C C . GLY A 1 100 ? -11.147 9.049 11.356 1.00 89.25 100 GLY A C 1
ATOM 846 O O . GLY A 1 100 ? -11.858 10.049 11.401 1.00 89.25 100 GLY A O 1
ATOM 847 N N . LEU A 1 101 ? -10.070 8.975 10.565 1.00 92.56 101 LEU A N 1
ATOM 848 C CA . LEU A 1 101 ? -9.695 10.028 9.622 1.00 92.56 101 LEU A CA 1
ATOM 849 C C . LEU A 1 101 ? -10.696 10.103 8.467 1.00 92.56 101 LEU A C 1
ATOM 851 O O . LEU A 1 101 ? -11.092 9.077 7.914 1.00 92.56 101 LEU A O 1
ATOM 855 N N . ASP A 1 102 ? -11.024 11.316 8.028 1.00 91.69 102 ASP A N 1
ATOM 856 C CA . ASP A 1 102 ? -11.748 11.488 6.770 1.00 91.69 102 ASP A CA 1
ATOM 857 C C . ASP A 1 102 ? -10.863 11.134 5.552 1.00 91.69 102 ASP A C 1
ATOM 859 O O . ASP A 1 102 ? -9.634 11.036 5.636 1.00 91.69 102 ASP A O 1
ATOM 863 N N . SER A 1 103 ? -11.478 10.973 4.376 1.00 91.12 103 SER A N 1
ATOM 864 C CA . SER A 1 103 ? -10.761 10.585 3.146 1.00 91.12 103 SER A CA 1
ATOM 865 C C . SER A 1 103 ? -9.634 11.547 2.727 1.00 91.12 103 SER A C 1
ATOM 867 O O . SER A 1 103 ? -8.635 11.123 2.139 1.00 91.12 103 SER A O 1
ATOM 869 N N . SER A 1 104 ? -9.752 12.843 3.032 1.00 93.75 104 SER A N 1
ATOM 870 C CA . SER A 1 104 ? -8.740 13.857 2.717 1.00 93.75 104 SER A CA 1
ATOM 871 C C . SER A 1 104 ? -7.555 13.762 3.676 1.00 93.75 104 SER A C 1
ATOM 873 O O . SER A 1 104 ? -6.393 13.792 3.254 1.00 93.75 104 SER A O 1
ATOM 875 N N . GLN A 1 105 ? -7.839 13.590 4.967 1.00 95.38 105 GLN A N 1
ATOM 876 C CA . GLN A 1 105 ? -6.847 13.357 6.009 1.00 95.38 105 GLN A CA 1
ATOM 877 C C . GLN A 1 105 ? -6.090 12.049 5.765 1.00 95.38 105 GLN A C 1
ATOM 879 O O . GLN A 1 105 ? -4.858 12.062 5.740 1.00 95.38 105 GLN A O 1
ATOM 884 N N . LEU A 1 106 ? -6.803 10.952 5.491 1.00 94.81 106 LEU A N 1
ATOM 885 C CA . LEU A 1 106 ? -6.203 9.666 5.142 1.00 94.81 106 LEU A CA 1
ATOM 886 C C . LEU A 1 106 ? -5.329 9.794 3.891 1.00 94.81 106 LEU A C 1
ATOM 888 O O . LEU A 1 106 ? -4.169 9.392 3.910 1.00 94.81 106 LEU A O 1
ATOM 892 N N . SER A 1 107 ? -5.834 10.435 2.830 1.00 95.25 107 SER A N 1
ATOM 893 C CA . SER A 1 107 ? -5.053 10.684 1.611 1.00 95.25 107 SER A CA 1
ATOM 894 C C . SER A 1 107 ? -3.753 11.440 1.891 1.00 95.25 107 SER A C 1
ATOM 896 O O . SER A 1 107 ? -2.724 11.143 1.285 1.00 95.25 107 SER A O 1
ATOM 898 N N . ARG A 1 108 ? -3.774 12.425 2.796 1.00 95.81 108 ARG A N 1
ATOM 899 C CA . ARG A 1 108 ? -2.577 13.179 3.188 1.00 95.81 108 ARG A CA 1
ATOM 900 C C . ARG A 1 108 ? -1.578 12.301 3.939 1.00 95.81 108 ARG A C 1
ATOM 902 O O . ARG A 1 108 ? -0.391 12.346 3.621 1.00 95.81 108 ARG A O 1
ATOM 909 N N . GLU A 1 109 ? -2.044 11.497 4.889 1.00 96.94 109 GLU A N 1
ATOM 910 C CA . GLU A 1 109 ? -1.182 10.583 5.645 1.00 96.94 109 GLU A CA 1
ATOM 911 C C . GLU A 1 109 ? -0.569 9.507 4.741 1.00 96.94 109 GLU A C 1
ATOM 913 O O . GLU A 1 109 ? 0.637 9.274 4.819 1.00 96.94 109 GLU A O 1
ATOM 918 N N . VAL A 1 110 ? -1.352 8.930 3.820 1.00 96.12 110 VAL A N 1
ATOM 919 C CA . VAL A 1 110 ? -0.864 7.956 2.831 1.00 96.12 110 VAL A CA 1
ATOM 920 C C . VAL A 1 110 ? 0.249 8.565 1.978 1.00 96.12 110 VAL A C 1
ATOM 922 O O . VAL A 1 110 ? 1.337 8.004 1.890 1.00 96.12 110 VAL A O 1
ATOM 925 N N . ARG A 1 111 ? 0.032 9.763 1.418 1.00 95.81 111 ARG A N 1
ATOM 926 C CA . ARG A 1 111 ? 1.041 10.459 0.595 1.00 95.81 111 ARG A CA 1
ATOM 927 C C . ARG A 1 111 ? 2.325 10.790 1.354 1.00 95.81 111 ARG A C 1
ATOM 929 O O . ARG A 1 111 ? 3.383 10.859 0.740 1.00 95.81 111 ARG A O 1
ATOM 936 N N . LYS A 1 112 ? 2.230 11.040 2.662 1.00 96.25 112 LYS A N 1
ATOM 937 C CA . LYS A 1 112 ? 3.377 11.400 3.504 1.00 96.25 112 LYS A CA 1
ATOM 938 C C . LYS A 1 112 ? 4.189 10.179 3.939 1.00 96.25 112 LYS A C 1
ATOM 940 O O . LYS A 1 112 ? 5.400 10.294 4.097 1.00 96.25 112 LYS A O 1
ATOM 945 N N . LYS A 1 113 ? 3.524 9.051 4.198 1.00 97.31 113 LYS A N 1
ATOM 946 C CA . LYS A 1 113 ? 4.114 7.906 4.910 1.00 97.31 113 LYS A CA 1
ATOM 947 C C . LYS A 1 113 ? 4.352 6.675 4.041 1.00 97.31 113 LYS A C 1
ATOM 949 O O . LYS A 1 113 ? 5.089 5.794 4.465 1.00 97.31 113 LYS A O 1
ATOM 954 N N . PHE A 1 114 ? 3.756 6.603 2.850 1.00 97.62 114 PHE A N 1
ATOM 955 C CA . PHE A 1 114 ? 3.806 5.414 2.001 1.00 97.62 114 PHE A CA 1
ATOM 956 C C . PHE A 1 114 ? 4.407 5.716 0.633 1.00 97.62 114 PHE A C 1
ATOM 958 O O . PHE A 1 114 ? 4.186 6.773 0.041 1.00 97.62 114 PHE A O 1
ATOM 965 N N . ARG A 1 115 ? 5.122 4.725 0.093 1.00 96.56 115 ARG A N 1
ATOM 966 C CA . ARG A 1 115 ? 5.440 4.671 -1.335 1.00 96.56 115 ARG A CA 1
ATOM 967 C C . ARG A 1 115 ? 4.217 4.159 -2.079 1.00 96.56 115 ARG A C 1
ATOM 969 O O . ARG A 1 115 ? 3.660 3.127 -1.717 1.00 96.56 115 ARG A O 1
ATOM 976 N N . VAL A 1 116 ? 3.815 4.865 -3.128 1.00 96.31 116 VAL A N 1
ATOM 977 C CA . VAL A 1 116 ? 2.655 4.485 -3.937 1.00 96.31 116 VAL A CA 1
ATOM 978 C C . VAL A 1 116 ? 3.147 3.857 -5.224 1.00 96.31 116 VAL A C 1
ATOM 980 O O . VAL A 1 116 ? 3.957 4.443 -5.937 1.00 96.31 116 VAL A O 1
ATOM 983 N N . TYR A 1 117 ? 2.635 2.677 -5.546 1.00 94.25 117 TYR A N 1
ATOM 984 C CA . TYR A 1 117 ? 2.965 1.970 -6.774 1.00 94.25 117 TYR A CA 1
ATOM 985 C C . TYR A 1 117 ? 1.746 1.911 -7.683 1.00 94.25 117 TYR A C 1
ATOM 987 O O . TYR A 1 117 ? 0.621 1.708 -7.232 1.00 94.25 117 TYR A O 1
ATOM 995 N N . ARG A 1 118 ? 1.972 2.092 -8.982 1.00 91.62 118 ARG A N 1
ATOM 996 C CA . ARG A 1 118 ? 0.957 1.923 -10.020 1.00 91.62 118 ARG A CA 1
ATOM 997 C C . ARG A 1 118 ? 1.253 0.646 -10.796 1.00 91.62 118 ARG A C 1
ATOM 999 O O . ARG A 1 118 ? 2.377 0.475 -11.267 1.00 91.62 118 ARG A O 1
ATOM 1006 N N . ALA A 1 119 ? 0.228 -0.178 -11.002 1.00 90.31 119 ALA A N 1
ATOM 1007 C CA . ALA A 1 119 ? 0.288 -1.284 -11.951 1.00 90.31 119 ALA A CA 1
ATOM 1008 C C . ALA A 1 119 ? 0.570 -0.771 -13.371 1.00 90.31 119 ALA A C 1
ATOM 1010 O O . ALA A 1 119 ? -0.092 0.152 -13.859 1.00 90.31 119 ALA A O 1
ATOM 1011 N N . THR A 1 120 ? 1.565 -1.350 -14.036 1.00 88.00 120 THR A N 1
ATOM 1012 C CA . THR A 1 120 ? 1.958 -0.957 -15.398 1.00 88.00 120 THR A CA 1
ATOM 1013 C C . THR A 1 120 ? 0.928 -1.363 -16.444 1.00 88.00 120 THR A C 1
ATOM 1015 O O . THR A 1 120 ? 0.775 -0.654 -17.439 1.00 88.00 120 THR A O 1
ATOM 1018 N N . GLY A 1 121 ? 0.162 -2.426 -16.187 1.00 83.12 121 GLY A N 1
ATOM 1019 C CA . GLY A 1 121 ? -0.894 -2.910 -17.074 1.00 83.12 121 GLY A CA 1
ATOM 1020 C C . GLY A 1 121 ? -0.362 -3.449 -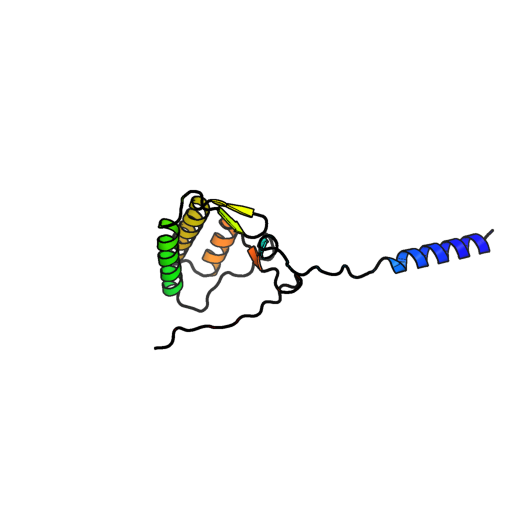18.406 1.00 83.12 121 GLY A C 1
ATOM 1021 O O . GLY A 1 121 ? 0.843 -3.487 -18.659 1.00 83.12 121 GLY A O 1
ATOM 1022 N N . ARG A 1 122 ? -1.277 -3.866 -19.286 1.00 76.56 122 ARG A N 1
ATOM 1023 C CA . ARG A 1 122 ? -0.926 -4.453 -20.588 1.00 76.56 122 ARG A CA 1
ATOM 1024 C C . ARG A 1 122 ? -0.105 -3.463 -21.425 1.00 76.56 122 ARG A C 1
ATOM 1026 O O . ARG A 1 122 ? -0.521 -2.318 -21.607 1.00 76.56 122 ARG A O 1
ATOM 1033 N N . GLY A 1 123 ? 1.058 -3.904 -21.914 1.00 70.94 123 GLY A N 1
ATOM 1034 C CA . GLY A 1 123 ? 1.964 -3.099 -22.751 1.00 70.94 123 GLY A CA 1
ATOM 1035 C C . GLY A 1 123 ? 2.466 -1.805 -22.093 1.00 70.94 123 GLY A C 1
ATOM 1036 O O . GLY A 1 123 ? 2.816 -0.856 -22.792 1.00 70.94 123 GLY A O 1
ATOM 1037 N N . GLY A 1 124 ? 2.422 -1.702 -20.758 1.00 69.81 124 GLY A N 1
ATOM 1038 C CA . GLY A 1 124 ? 2.842 -0.499 -20.032 1.00 69.81 124 GLY A CA 1
ATOM 1039 C C . GLY A 1 124 ? 1.917 0.716 -20.197 1.00 69.81 124 GLY A C 1
ATOM 1040 O O . GLY A 1 124 ? 2.304 1.833 -19.846 1.00 69.81 124 GLY A O 1
ATOM 1041 N N . GLU A 1 125 ? 0.706 0.540 -20.735 1.00 74.94 125 GLU A N 1
ATOM 1042 C CA . GLU A 1 125 ? -0.266 1.627 -20.945 1.00 74.94 125 GLU A CA 1
ATOM 1043 C C . GLU A 1 125 ? -1.187 1.866 -19.739 1.00 74.94 125 GLU A C 1
ATOM 1045 O O . GLU A 1 125 ? -2.008 2.783 -19.740 1.00 74.94 125 GLU A O 1
ATOM 1050 N N . GLY A 1 126 ? -1.067 1.050 -18.690 1.00 77.81 126 GLY A N 1
ATOM 1051 C CA . GLY A 1 126 ? -1.906 1.121 -17.497 1.00 77.81 126 GLY A CA 1
ATOM 1052 C C . GLY A 1 126 ? -3.336 0.625 -17.700 1.00 77.81 126 GLY A C 1
ATOM 1053 O O . GLY A 1 126 ? -4.180 0.892 -16.848 1.00 77.81 126 GLY A O 1
ATOM 1054 N N . LYS A 1 127 ? -3.610 -0.081 -18.802 1.00 84.56 127 LYS A N 1
ATOM 1055 C CA . LYS A 1 127 ? -4.863 -0.813 -19.018 1.00 84.56 127 LYS A CA 1
ATOM 1056 C C . LYS A 1 127 ? -4.795 -2.136 -18.256 1.00 84.56 127 LYS A C 1
ATOM 1058 O O . LYS A 1 127 ? -3.882 -2.930 -18.487 1.00 84.56 127 LYS A O 1
ATOM 1063 N N . VAL A 1 128 ? -5.745 -2.359 -17.354 1.00 85.38 128 VAL A N 1
ATOM 1064 C CA . VAL A 1 128 ? -5.829 -3.551 -16.497 1.00 85.38 128 VAL A CA 1
ATOM 1065 C C . VAL A 1 128 ? -7.193 -4.205 -16.705 1.00 85.38 128 VAL A C 1
ATOM 1067 O O . VAL A 1 128 ? -8.202 -3.506 -16.772 1.00 85.38 128 VAL A O 1
ATOM 1070 N N . LEU A 1 129 ? -7.210 -5.532 -16.837 1.00 88.50 129 LEU A N 1
ATOM 1071 C CA . LEU A 1 129 ? -8.432 -6.333 -16.855 1.00 88.50 129 LEU A CA 1
ATOM 1072 C C . LEU A 1 129 ? -8.741 -6.778 -15.425 1.00 88.50 129 LEU A C 1
ATOM 1074 O O . LEU A 1 129 ? -7.907 -7.423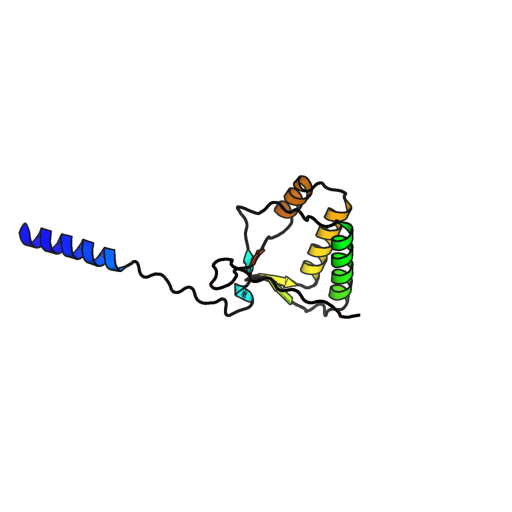 -14.795 1.00 88.50 129 LEU A O 1
ATOM 1078 N N . PHE A 1 130 ? -9.935 -6.458 -14.939 1.00 88.94 130 PHE A N 1
ATOM 1079 C CA . PHE A 1 130 ? -10.442 -6.954 -13.664 1.00 88.94 130 PHE A CA 1
ATOM 1080 C C . PHE A 1 130 ? -11.414 -8.104 -13.927 1.00 88.94 130 PHE A C 1
ATOM 1082 O O . PHE A 1 130 ? -12.283 -7.999 -14.790 1.00 88.94 130 PHE A O 1
ATOM 1089 N N . THR A 1 131 ? -11.244 -9.206 -13.201 1.00 93.69 131 THR A N 1
ATOM 1090 C CA . THR A 1 131 ? -12.129 -10.380 -13.233 1.00 93.69 131 THR A CA 1
ATOM 1091 C C . THR A 1 131 ? -12.547 -10.718 -11.804 1.00 93.69 131 THR A C 1
ATOM 1093 O O . THR A 1 131 ? -11.909 -10.258 -10.857 1.00 93.69 131 THR A O 1
ATOM 1096 N N . GLY A 1 132 ? -13.631 -11.476 -11.641 1.00 93.88 132 GLY A N 1
ATOM 1097 C CA . GLY A 1 132 ? -14.149 -11.873 -10.333 1.00 93.88 132 GLY A CA 1
ATOM 1098 C C . GLY A 1 132 ? -14.126 -13.387 -10.159 1.00 93.88 132 GLY A C 1
ATOM 1099 O O . GLY A 1 132 ? -14.414 -14.121 -11.102 1.00 93.88 132 GLY A O 1
ATOM 1100 N N . TYR A 1 133 ? -13.812 -13.837 -8.948 1.00 94.81 133 TYR A N 1
ATOM 1101 C CA . TYR A 1 133 ? -14.010 -15.211 -8.491 1.00 94.81 133 TYR A CA 1
ATOM 1102 C C . TYR A 1 133 ? -14.838 -15.183 -7.201 1.00 94.81 133 TYR A C 1
ATOM 1104 O O . TYR A 1 133 ? -14.833 -14.181 -6.485 1.00 94.81 133 TYR A O 1
ATOM 1112 N N . PHE A 1 134 ? -15.555 -16.266 -6.917 1.00 94.44 134 PHE A N 1
ATOM 1113 C CA . PHE A 1 134 ? -16.312 -16.441 -5.678 1.00 94.44 134 PHE A CA 1
ATOM 1114 C C . PHE A 1 134 ? -16.171 -17.882 -5.187 1.00 94.44 134 PHE A C 1
ATOM 1116 O O . PHE A 1 134 ? -15.811 -18.769 -5.961 1.00 94.44 134 PHE A O 1
ATOM 1123 N N . GLU A 1 135 ? -16.445 -18.098 -3.904 1.00 94.38 135 GLU A N 1
ATOM 1124 C CA . GLU A 1 135 ? -16.549 -19.425 -3.300 1.00 94.38 135 GLU A CA 1
ATOM 1125 C C . GLU A 1 135 ? -18.020 -19.875 -3.366 1.00 94.38 135 GLU A C 1
ATOM 1127 O O . GLU A 1 135 ? -18.872 -19.205 -2.776 1.00 94.38 135 GLU A O 1
ATOM 1132 N N . PRO A 1 136 ? -18.360 -20.932 -4.130 1.00 93.12 136 PRO A N 1
ATOM 1133 C CA . PRO A 1 136 ? -19.720 -21.462 -4.166 1.00 93.12 136 PRO A CA 1
ATOM 1134 C C . PRO A 1 136 ? -20.141 -22.028 -2.807 1.00 93.12 136 PRO A C 1
ATOM 1136 O O . PRO A 1 136 ? -19.320 -22.618 -2.106 1.00 93.12 136 PRO A O 1
ATOM 1139 N N . VAL A 1 137 ? -21.425 -21.868 -2.476 1.00 86.06 137 VAL A N 1
ATOM 1140 C CA . VAL A 1 137 ? -22.065 -22.429 -1.273 1.00 86.06 137 VAL A CA 1
ATOM 1141 C C . VAL A 1 137 ? -22.774 -23.743 -1.558 1.00 86.06 137 VAL A C 1
ATOM 1143 O O . VAL A 1 137 ? -23.304 -23.891 -2.685 1.00 86.06 137 VAL A O 1
#

Secondary structure (DSSP, 8-state):
-HHHHHHHHHHHHHHHHTT-PPP------SGGGSEEEE-SSPPP---SS-HHHHHHHHHHHHHHHTTS-TT-EEEETTEEEEHHHHHHHHHHHHHHHTTT--HHHHHHHHHHH--EEEE--BTTTTB----------